Protein AF-A0A7Y8L3P3-F1 (afdb_monomer)

Radius of gyration: 12.84 Å; Cα contacts (8 Å, |Δi|>4): 37; chains: 1; bounding box: 31×35×23 Å

pLDDT: mean 82.42, std 13.2, range [50.09, 96.44]

Secondary structure (DSSP, 8-state):
-PPPPPPP-HHHHHHHHHHHHHT-S-GGGHHHHHHHHHHHHTT-S----S--TTTS-GGG---

Solvent-accessible surface area (backbone atoms only — not comparable to full-atom values): 4203 Å² total; per-residue (Å²): 132,89,81,85,84,84,76,86,48,72,71,25,52,54,46,30,54,50,47,62,72,70,57,82,54,64,79,91,36,54,69,60,45,41,54,49,22,40,35,57,75,67,68,53,93,73,87,89,70,99,72,48,78,71,79,46,65,70,90,78,64,82,127

Mean predicted aligned error: 6.6 Å

Foldseek 3Di:
DDDDDQDDDPQLVVQLVVVVVVCLWDPVCSVVSSVVSSCVVVVPPDDDDPDCPGVDPPVVDDD

Nearest PDB structures (foldseek):
  4j19-assembly1_B  TM=4.275E-01  e=9.480E+00  Homo sapiens

Sequence (63 aa):
MPFLIITENEISADLLEIYDREGFIRERARLDLRHLAVATVNGVDAVVSWNFRDIVNIKTRRA

Structure (mmCIF, N/CA/C/O backbone):
data_AF-A0A7Y8L3P3-F1
#
_entry.id   AF-A0A7Y8L3P3-F1
#
loop_
_atom_site.group_PDB
_atom_site.id
_atom_site.type_symbol
_atom_site.label_atom_id
_atom_site.label_alt_id
_atom_site.label_comp_id
_atom_site.label_asym_id
_atom_site.label_entity_id
_atom_site.label_seq_id
_atom_site.pdbx_PDB_ins_code
_atom_site.Cartn_x
_atom_site.Cartn_y
_atom_site.Cartn_z
_atom_site.occupancy
_atom_site.B_iso_or_equiv
_atom_site.auth_seq_id
_atom_site.auth_comp_id
_atom_site.auth_asym_id
_atom_site.auth_atom_id
_atom_site.pdbx_PDB_model_num
ATOM 1 N N . MET A 1 1 ? 9.940 -23.042 -3.936 1.00 69.00 1 MET A N 1
ATOM 2 C CA . MET A 1 1 ? 9.129 -21.930 -4.471 1.00 69.00 1 MET A CA 1
ATOM 3 C C . MET A 1 1 ? 9.935 -20.653 -4.302 1.00 69.00 1 MET A C 1
ATOM 5 O O . MET A 1 1 ? 10.269 -20.354 -3.160 1.00 69.00 1 MET A O 1
ATOM 9 N N . PRO A 1 2 ? 10.331 -19.957 -5.377 1.00 87.94 2 PRO A N 1
ATOM 10 C CA . PRO A 1 2 ? 10.910 -18.626 -5.238 1.00 87.94 2 PRO A CA 1
ATOM 11 C C . PRO A 1 2 ? 9.831 -17.658 -4.741 1.00 87.94 2 PRO A C 1
ATOM 13 O O . PRO A 1 2 ? 8.678 -17.740 -5.161 1.00 87.94 2 PRO A O 1
ATOM 16 N N . PHE A 1 3 ? 10.197 -16.770 -3.825 1.00 87.50 3 PHE A N 1
ATOM 17 C CA . PHE A 1 3 ? 9.349 -15.661 -3.405 1.00 87.50 3 PHE A CA 1
ATOM 18 C C . PHE A 1 3 ? 9.640 -14.456 -4.303 1.00 87.50 3 PHE A C 1
ATOM 20 O O . PHE A 1 3 ? 10.800 -14.155 -4.590 1.00 87.50 3 PHE A O 1
ATOM 27 N N . LEU A 1 4 ? 8.590 -13.771 -4.754 1.00 90.56 4 LEU A N 1
ATOM 28 C CA . LEU A 1 4 ? 8.726 -12.484 -5.426 1.00 90.56 4 LEU A CA 1
ATOM 29 C C . LEU A 1 4 ? 8.793 -11.394 -4.355 1.00 90.56 4 LEU A C 1
ATOM 31 O O . LEU A 1 4 ? 7.856 -11.238 -3.574 1.00 90.56 4 LEU A O 1
ATOM 35 N N . ILE A 1 5 ? 9.899 -10.653 -4.315 1.00 91.94 5 ILE A N 1
ATOM 36 C CA . ILE A 1 5 ? 10.001 -9.446 -3.494 1.00 91.94 5 ILE A CA 1
ATOM 37 C C . ILE A 1 5 ? 9.544 -8.273 -4.348 1.00 91.94 5 ILE A C 1
ATOM 39 O O . ILE A 1 5 ? 10.117 -8.011 -5.403 1.00 91.94 5 ILE A O 1
ATOM 43 N N . ILE A 1 6 ? 8.532 -7.566 -3.863 1.00 92.62 6 ILE A N 1
ATOM 44 C CA . ILE A 1 6 ? 8.060 -6.319 -4.455 1.00 92.62 6 ILE A CA 1
ATOM 45 C C . ILE A 1 6 ? 8.605 -5.178 -3.600 1.00 92.62 6 ILE A C 1
ATOM 47 O O . ILE A 1 6 ? 8.427 -5.170 -2.381 1.00 92.62 6 ILE A O 1
ATOM 51 N N . THR A 1 7 ? 9.283 -4.228 -4.236 1.00 92.88 7 THR A N 1
ATOM 52 C CA . THR A 1 7 ? 9.734 -2.991 -3.595 1.00 92.88 7 THR A CA 1
ATOM 53 C C . THR A 1 7 ? 8.773 -1.857 -3.913 1.00 92.88 7 THR A C 1
ATOM 55 O O . THR A 1 7 ? 8.054 -1.894 -4.910 1.00 92.88 7 THR A O 1
ATOM 58 N N . GLU A 1 8 ? 8.777 -0.825 -3.076 1.00 93.00 8 GLU A N 1
ATOM 59 C C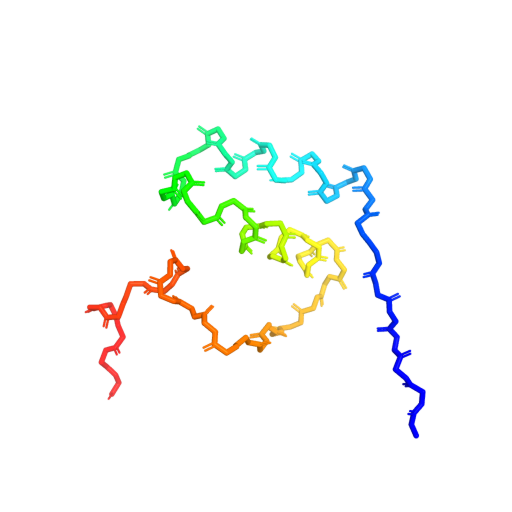A . GLU A 1 8 ? 8.085 0.417 -3.403 1.00 93.00 8 GLU A CA 1
ATOM 60 C C . GLU A 1 8 ? 8.667 1.049 -4.681 1.00 93.00 8 GLU A C 1
ATOM 62 O O . GLU A 1 8 ? 9.871 0.972 -4.939 1.00 93.00 8 GLU A O 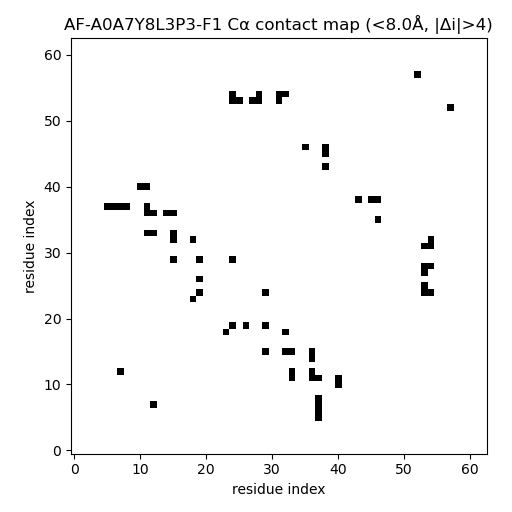1
ATOM 67 N N . ASN A 1 9 ? 7.791 1.674 -5.463 1.00 94.50 9 ASN A N 1
ATOM 68 C CA . ASN A 1 9 ? 8.114 2.529 -6.598 1.00 94.50 9 ASN A CA 1
ATOM 69 C C . ASN A 1 9 ? 7.374 3.879 -6.500 1.00 94.50 9 ASN A C 1
ATOM 71 O O . ASN A 1 9 ? 6.531 4.077 -5.621 1.00 94.50 9 ASN A O 1
ATOM 75 N N . GLU A 1 10 ? 7.663 4.790 -7.430 1.00 96.25 10 GLU A N 1
ATOM 76 C CA . GLU A 1 10 ? 7.053 6.129 -7.477 1.00 96.25 10 GLU A CA 1
ATOM 77 C C . GLU A 1 10 ? 5.520 6.074 -7.524 1.00 96.25 10 GLU A C 1
ATOM 79 O O . GLU A 1 10 ? 4.862 6.773 -6.766 1.00 96.25 10 GLU A O 1
ATOM 84 N N . ILE A 1 11 ? 4.939 5.151 -8.299 1.00 96.44 11 ILE A N 1
ATOM 85 C CA . ILE A 1 11 ? 3.479 5.000 -8.419 1.00 96.44 11 ILE A CA 1
ATOM 86 C C . ILE A 1 11 ? 2.845 4.642 -7.065 1.00 96.44 11 ILE A C 1
ATOM 88 O O . ILE A 1 11 ? 1.803 5.177 -6.689 1.00 96.44 11 ILE A O 1
ATOM 92 N N . SER A 1 12 ? 3.468 3.733 -6.309 1.00 95.56 12 SER A N 1
ATOM 93 C CA . SER A 1 12 ? 2.994 3.373 -4.969 1.00 95.56 12 SER A CA 1
ATOM 94 C C . SER A 1 12 ? 3.217 4.481 -3.936 1.00 95.56 12 SER A C 1
ATOM 96 O O . SER A 1 12 ? 2.414 4.596 -3.012 1.00 95.56 12 SER A O 1
A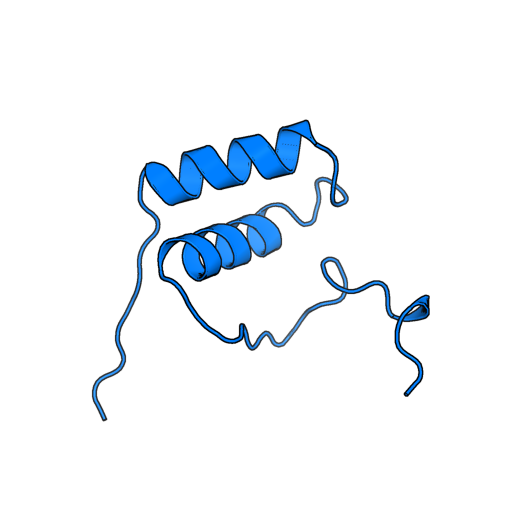TOM 98 N N . ALA A 1 13 ? 4.252 5.309 -4.102 1.00 94.56 13 ALA A N 1
ATOM 99 C CA . ALA A 1 13 ? 4.482 6.474 -3.252 1.00 94.56 13 ALA A CA 1
ATOM 100 C C . ALA A 1 13 ? 3.437 7.572 -3.520 1.00 94.56 13 ALA A C 1
ATOM 102 O O . ALA A 1 13 ? 2.839 8.084 -2.579 1.00 94.56 13 ALA A O 1
ATOM 103 N N . ASP A 1 14 ? 3.128 7.850 -4.787 1.00 96.12 14 ASP A N 1
ATOM 104 C CA . ASP A 1 14 ? 2.074 8.794 -5.173 1.00 96.12 14 ASP A CA 1
ATOM 105 C C . ASP A 1 14 ? 0.702 8.344 -4.655 1.00 96.12 14 ASP A C 1
ATOM 107 O O . ASP A 1 14 ? -0.080 9.147 -4.143 1.00 96.12 14 ASP A O 1
ATOM 111 N N . LEU A 1 15 ? 0.413 7.041 -4.731 1.00 94.25 15 LEU A N 1
ATOM 112 C CA . LEU A 1 15 ? -0.823 6.478 -4.190 1.00 94.25 15 LEU A CA 1
ATOM 113 C C . LEU A 1 15 ? -0.902 6.611 -2.660 1.00 94.25 15 LEU A C 1
ATOM 115 O O . LEU A 1 15 ? -1.982 6.866 -2.126 1.00 94.25 15 LEU A O 1
ATOM 119 N N . LEU A 1 16 ? 0.224 6.484 -1.954 1.00 92.50 16 LEU A N 1
ATOM 120 C CA . LEU A 1 16 ? 0.286 6.722 -0.511 1.00 92.50 16 LEU A CA 1
ATOM 121 C C . LEU A 1 16 ? -0.034 8.182 -0.161 1.00 92.50 16 LEU A C 1
ATOM 123 O O . LEU A 1 16 ? -0.806 8.420 0.764 1.00 92.50 16 LEU A O 1
ATOM 127 N N . GLU A 1 17 ? 0.482 9.148 -0.921 1.00 92.56 17 GLU A N 1
ATOM 128 C CA . GLU A 1 17 ? 0.169 10.570 -0.714 1.00 92.56 17 GLU A CA 1
ATOM 129 C C . GLU A 1 17 ? -1.319 10.876 -0.952 1.00 92.56 17 GLU A C 1
ATOM 131 O O . GLU A 1 17 ? -1.917 11.702 -0.258 1.00 92.56 17 GLU A O 1
ATOM 136 N N . ILE A 1 18 ? -1.956 10.175 -1.898 1.00 92.31 18 ILE A N 1
ATOM 137 C CA . ILE A 1 18 ? -3.411 10.245 -2.075 1.00 92.31 18 ILE A CA 1
ATOM 138 C C . ILE A 1 18 ? -4.119 9.717 -0.820 1.00 92.31 18 ILE A C 1
ATOM 140 O O . ILE A 1 18 ? -5.023 10.381 -0.319 1.00 92.31 18 ILE A O 1
ATOM 144 N N . TYR A 1 19 ? -3.707 8.567 -0.279 1.00 88.44 19 TYR A N 1
ATOM 145 C CA . TYR A 1 19 ? -4.306 8.021 0.945 1.00 88.44 19 TYR A CA 1
ATOM 146 C C . TYR A 1 19 ? -4.157 8.953 2.152 1.00 88.44 19 TYR A C 1
ATOM 148 O O . TYR A 1 19 ? -5.121 9.117 2.906 1.00 88.44 19 TYR A O 1
ATOM 156 N N . ASP A 1 20 ? -2.989 9.579 2.307 1.00 86.44 20 ASP A N 1
ATOM 157 C CA . ASP A 1 20 ? -2.713 10.527 3.388 1.00 86.44 20 ASP A CA 1
ATOM 158 C C . ASP A 1 20 ? -3.592 11.783 3.267 1.00 86.44 20 ASP A C 1
ATOM 160 O O . ASP A 1 20 ? -4.178 12.227 4.258 1.00 86.44 20 ASP A O 1
ATOM 164 N N . ARG A 1 21 ? -3.764 12.325 2.052 1.00 88.06 21 ARG A N 1
ATOM 165 C CA . ARG A 1 21 ? -4.607 13.509 1.813 1.00 88.06 21 ARG A CA 1
ATOM 166 C C . ARG A 1 21 ? -6.084 13.263 2.117 1.00 88.06 21 ARG A C 1
ATOM 168 O O . ARG A 1 21 ? -6.754 14.149 2.640 1.00 88.06 21 ARG A O 1
ATOM 175 N N . GLU A 1 22 ? -6.595 12.087 1.775 1.00 84.88 22 GLU A N 1
ATOM 176 C CA . GLU A 1 22 ? -8.013 11.750 1.947 1.00 84.88 22 GLU A CA 1
ATOM 177 C C . GLU A 1 22 ? -8.367 11.375 3.402 1.00 84.88 22 GLU A C 1
ATOM 179 O O . GLU A 1 22 ? -9.541 11.216 3.740 1.00 84.88 22 GLU A O 1
ATOM 184 N N . GLY A 1 23 ? -7.374 11.249 4.293 1.00 74.31 23 GLY A N 1
ATOM 185 C CA . GLY A 1 23 ? -7.599 11.035 5.726 1.00 74.31 23 GLY A CA 1
ATOM 186 C C . GLY A 1 23 ? -8.221 9.677 6.068 1.00 74.31 23 GLY A C 1
ATOM 187 O O . GLY A 1 23 ? -8.880 9.546 7.102 1.00 74.31 23 GLY A O 1
ATOM 188 N N . PHE A 1 24 ? -8.026 8.660 5.216 1.00 66.00 24 PHE A N 1
ATOM 189 C CA . PHE A 1 24 ? -8.653 7.340 5.371 1.00 66.00 24 PHE A CA 1
ATOM 190 C C . PHE A 1 24 ? -8.302 6.649 6.699 1.00 66.00 24 PHE A C 1
ATOM 192 O O . PHE A 1 24 ? -9.108 5.858 7.195 1.00 66.00 24 PHE A O 1
ATOM 199 N N . ILE A 1 25 ? -7.128 6.928 7.287 1.00 65.12 25 ILE A N 1
ATOM 200 C CA . ILE A 1 25 ? -6.658 6.304 8.533 1.00 65.12 25 ILE A CA 1
ATOM 201 C C . ILE A 1 25 ? -5.854 7.305 9.388 1.00 65.12 25 ILE A C 1
ATOM 203 O O . ILE A 1 25 ? -5.309 8.288 8.899 1.00 65.12 25 ILE A O 1
ATOM 207 N N . ARG A 1 26 ? -5.779 7.049 10.702 1.00 66.69 26 ARG A N 1
ATOM 208 C CA . ARG A 1 26 ? -4.887 7.731 11.658 1.00 66.69 26 ARG A CA 1
ATOM 209 C C . ARG A 1 26 ? -3.440 7.763 11.142 1.00 66.69 26 ARG A C 1
ATOM 211 O O . ARG A 1 26 ? -2.935 6.722 10.741 1.00 66.69 26 ARG A O 1
ATOM 218 N N . GLU A 1 27 ? -2.734 8.886 11.313 1.00 65.62 27 GLU A N 1
ATOM 219 C CA . GLU A 1 27 ? -1.318 9.083 10.912 1.00 65.62 27 GLU A CA 1
ATOM 220 C C . GLU A 1 27 ? -0.368 7.939 11.322 1.00 65.62 27 GLU A C 1
ATOM 222 O O . GLU A 1 27 ? 0.597 7.627 10.628 1.00 65.62 27 GLU A O 1
ATOM 227 N N . ARG A 1 28 ? -0.656 7.262 12.443 1.00 72.44 28 ARG A N 1
ATOM 228 C CA . ARG A 1 28 ? 0.142 6.125 12.941 1.00 72.44 28 ARG A CA 1
ATOM 229 C C . ARG A 1 28 ? 0.128 4.904 12.013 1.00 72.44 28 ARG A C 1
ATOM 231 O O . ARG A 1 28 ? 0.984 4.041 12.164 1.00 72.44 28 ARG A O 1
ATOM 238 N N . ALA A 1 29 ? -0.803 4.842 11.064 1.00 78.31 29 ALA A N 1
ATOM 239 C CA . ALA A 1 29 ? -0.995 3.729 10.139 1.00 78.31 29 ALA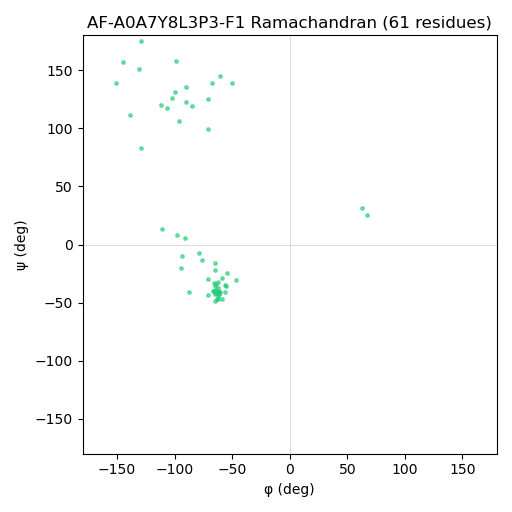 A CA 1
ATOM 240 C C . ALA A 1 29 ? -0.346 3.942 8.763 1.00 78.31 29 ALA A C 1
ATOM 242 O O . ALA A 1 29 ? -0.574 3.154 7.848 1.00 78.31 29 ALA A O 1
ATOM 243 N N . ARG A 1 30 ? 0.459 4.996 8.576 1.00 85.50 30 ARG A N 1
ATOM 244 C CA . ARG A 1 30 ? 1.052 5.313 7.266 1.00 85.50 30 ARG A CA 1
ATOM 245 C C . ARG A 1 30 ? 1.869 4.158 6.671 1.00 85.50 30 ARG A C 1
ATOM 247 O O . ARG A 1 30 ? 1.859 3.947 5.464 1.00 85.50 30 ARG A O 1
ATOM 254 N N . LEU A 1 31 ? 2.558 3.375 7.506 1.00 86.62 31 LEU A N 1
ATOM 255 C CA . LEU A 1 31 ? 3.293 2.183 7.056 1.00 86.62 31 LEU A CA 1
ATOM 256 C C . LEU A 1 31 ? 2.361 1.091 6.515 1.00 86.62 31 LEU A C 1
ATOM 258 O O . LEU A 1 31 ? 2.652 0.477 5.492 1.00 86.62 31 LEU A O 1
ATOM 262 N N . ASP A 1 32 ? 1.222 0.885 7.167 1.00 86.19 32 ASP A N 1
ATOM 263 C CA . ASP A 1 32 ? 0.209 -0.066 6.723 1.00 86.19 32 ASP A CA 1
ATOM 264 C C . ASP A 1 32 ? -0.433 0.382 5.398 1.00 86.19 32 ASP A C 1
ATOM 266 O O . ASP A 1 32 ? -0.614 -0.423 4.480 1.00 86.19 32 ASP A O 1
ATOM 270 N N . LEU A 1 33 ? -0.692 1.687 5.251 1.00 88.31 33 LEU A N 1
ATOM 271 C CA . LEU A 1 33 ? -1.142 2.289 3.992 1.00 88.31 33 LEU A CA 1
ATOM 272 C C . LEU A 1 33 ? -0.106 2.139 2.874 1.00 88.31 33 LEU A C 1
ATOM 274 O O . LEU A 1 33 ? -0.477 1.871 1.733 1.00 88.31 33 LEU A O 1
ATOM 278 N N . ARG A 1 34 ? 1.188 2.240 3.193 1.00 90.81 34 ARG A N 1
ATOM 279 C CA . ARG A 1 34 ? 2.279 2.013 2.235 1.00 90.81 34 ARG A CA 1
ATOM 280 C C . ARG A 1 34 ? 2.267 0.581 1.703 1.00 90.81 34 ARG A C 1
ATOM 282 O O . ARG A 1 34 ? 2.368 0.376 0.496 1.00 90.81 34 ARG A O 1
ATOM 289 N N . HIS A 1 35 ? 2.081 -0.412 2.573 1.00 90.38 35 HIS A N 1
ATOM 290 C CA . HIS A 1 35 ? 1.926 -1.807 2.146 1.00 90.38 35 HIS A CA 1
ATOM 291 C C . HIS A 1 35 ? 0.691 -2.007 1.265 1.00 90.38 35 HIS A C 1
ATOM 293 O O . HIS A 1 35 ? 0.766 -2.710 0.256 1.00 90.38 35 H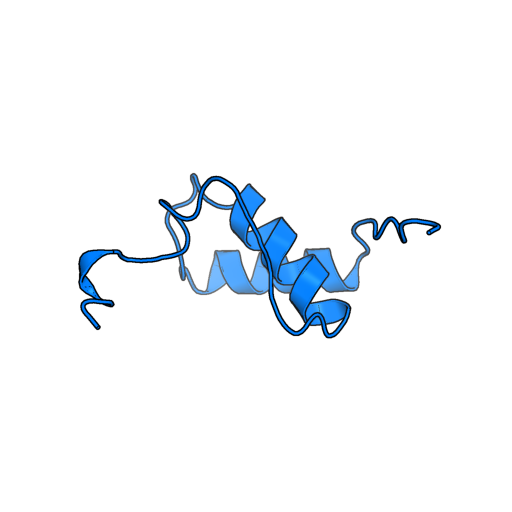IS A O 1
ATOM 299 N N . LEU A 1 36 ? -0.424 -1.355 1.604 1.00 90.50 36 LEU A N 1
ATOM 300 C CA . LEU A 1 36 ? -1.638 -1.404 0.795 1.00 90.50 36 LEU A CA 1
ATOM 301 C C . LEU A 1 36 ? -1.446 -0.733 -0.572 1.00 90.50 36 LEU A C 1
ATOM 303 O O . LEU A 1 36 ? -1.918 -1.268 -1.572 1.00 90.50 36 LEU A O 1
ATOM 307 N N . ALA A 1 37 ? -0.730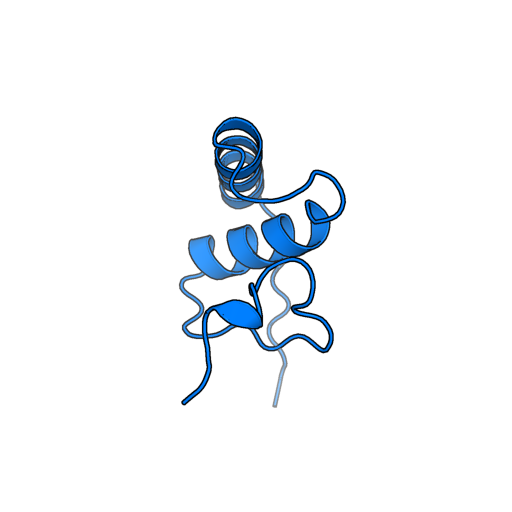 0.391 -0.643 1.00 93.25 37 ALA A N 1
ATOM 308 C CA . ALA A 1 37 ? -0.424 1.076 -1.896 1.00 93.25 37 ALA A CA 1
ATOM 309 C C . ALA A 1 37 ? 0.423 0.193 -2.822 1.00 93.25 37 ALA A C 1
ATOM 311 O O . ALA A 1 37 ? 0.066 -0.003 -3.983 1.00 93.25 37 ALA A O 1
ATOM 312 N N . VAL A 1 38 ? 1.483 -0.426 -2.288 1.00 95.00 38 VAL A N 1
ATOM 313 C CA . VAL A 1 38 ? 2.305 -1.393 -3.034 1.00 95.00 38 VAL 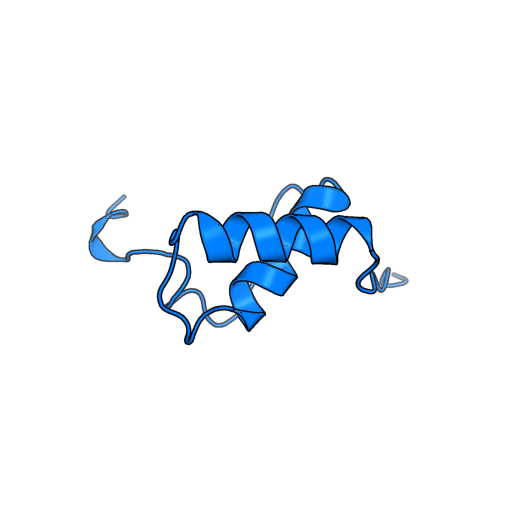A CA 1
ATOM 314 C C . VAL A 1 38 ? 1.457 -2.568 -3.525 1.00 95.00 38 VAL A C 1
ATOM 316 O O . VAL A 1 38 ? 1.528 -2.918 -4.702 1.00 95.00 38 VAL A O 1
ATOM 319 N N . ALA A 1 39 ? 0.619 -3.150 -2.664 1.00 93.50 39 ALA A N 1
ATOM 320 C CA . ALA A 1 39 ? -0.265 -4.252 -3.039 1.00 93.50 39 ALA A CA 1
ATOM 321 C C . ALA A 1 39 ? -1.264 -3.852 -4.140 1.00 93.50 39 ALA A C 1
ATOM 323 O O . ALA A 1 39 ? -1.450 -4.596 -5.101 1.00 93.50 39 ALA A O 1
ATOM 324 N N . THR A 1 40 ? -1.846 -2.655 -4.035 1.00 93.94 40 THR A N 1
ATOM 325 C CA . THR A 1 40 ? -2.830 -2.120 -4.991 1.00 93.94 40 THR A CA 1
ATOM 326 C C . THR A 1 40 ? -2.205 -1.904 -6.366 1.00 93.94 40 THR A C 1
ATOM 328 O O . THR A 1 40 ? -2.741 -2.378 -7.364 1.00 93.94 40 THR A O 1
ATOM 331 N N . VAL A 1 41 ? -1.041 -1.247 -6.428 1.00 96.44 41 VAL A N 1
ATOM 332 C CA . VAL A 1 41 ? -0.323 -0.983 -7.689 1.00 96.44 41 VAL A CA 1
ATOM 333 C C . VAL A 1 41 ? 0.096 -2.278 -8.386 1.00 96.44 41 VAL A C 1
ATOM 335 O O . VAL A 1 41 ? 0.115 -2.340 -9.611 1.00 96.44 41 VAL A O 1
ATOM 338 N N . ASN A 1 42 ? 0.399 -3.324 -7.616 1.00 95.31 42 ASN A N 1
ATOM 339 C CA . ASN A 1 42 ? 0.801 -4.623 -8.151 1.00 95.31 42 ASN A CA 1
ATOM 340 C C . ASN A 1 42 ? -0.379 -5.585 -8.378 1.00 95.31 42 ASN A C 1
ATOM 342 O O . ASN A 1 42 ? -0.147 -6.741 -8.723 1.00 95.31 42 ASN A O 1
ATOM 346 N N . GLY A 1 43 ? -1.627 -5.138 -8.189 1.00 93.88 43 GLY A N 1
ATOM 347 C CA . GLY A 1 43 ? -2.817 -5.959 -8.431 1.00 93.88 43 GLY A CA 1
ATOM 348 C C . GLY A 1 43 ? -2.907 -7.194 -7.532 1.00 93.88 43 GLY A C 1
ATOM 349 O O . GLY A 1 43 ? -3.401 -8.230 -7.963 1.00 93.88 43 GLY A O 1
ATOM 350 N N . VAL A 1 44 ? -2.391 -7.112 -6.304 1.00 93.06 44 VAL A N 1
ATOM 351 C CA . VAL A 1 44 ? -2.438 -8.218 -5.343 1.00 93.06 44 VAL A CA 1
ATOM 352 C C . VAL A 1 44 ? -3.873 -8.405 -4.845 1.00 93.06 44 VAL A C 1
ATOM 354 O O . VAL A 1 44 ? -4.463 -7.476 -4.297 1.00 93.06 44 VAL A O 1
ATOM 357 N N . ASP A 1 45 ? -4.413 -9.622 -4.965 1.00 90.88 45 ASP A N 1
ATOM 358 C CA . ASP A 1 45 ? -5.802 -9.929 -4.585 1.00 90.88 45 ASP A CA 1
ATOM 359 C C . ASP A 1 45 ? -6.068 -9.805 -3.075 1.00 90.88 45 ASP A C 1
ATOM 361 O O . ASP A 1 45 ? -7.172 -9.463 -2.646 1.00 90.88 45 ASP A O 1
ATOM 365 N N . ALA A 1 46 ? -5.064 -10.116 -2.248 1.00 88.06 46 ALA A N 1
ATOM 366 C CA . ALA A 1 46 ? -5.179 -10.089 -0.795 1.00 88.06 46 ALA A CA 1
ATOM 367 C C . ALA A 1 46 ? -3.842 -9.787 -0.107 1.00 88.06 46 ALA A C 1
ATOM 369 O O . ALA A 1 46 ? -2.801 -10.347 -0.448 1.00 88.06 46 ALA A O 1
ATOM 370 N N . VAL A 1 47 ? -3.892 -8.956 0.935 1.00 87.62 47 VAL A N 1
ATOM 371 C CA . VAL A 1 47 ? -2.766 -8.705 1.843 1.00 87.62 47 VAL A CA 1
ATOM 372 C C . VAL A 1 47 ? -2.969 -9.537 3.102 1.00 87.62 47 VAL A C 1
ATOM 374 O O . VAL A 1 47 ? -4.044 -9.511 3.698 1.00 87.62 47 VAL A O 1
ATOM 377 N N . VAL A 1 48 ? -1.931 -10.253 3.531 1.00 86.12 48 VAL A N 1
ATOM 378 C CA . VAL A 1 48 ? -1.910 -10.968 4.812 1.00 86.12 48 VAL A CA 1
ATOM 379 C C . VAL A 1 48 ? -0.905 -10.274 5.720 1.00 86.12 48 VAL A C 1
ATOM 381 O O . VAL A 1 48 ? 0.274 -10.182 5.393 1.00 86.12 48 VAL A O 1
ATOM 384 N N . SER A 1 49 ? -1.379 -9.776 6.859 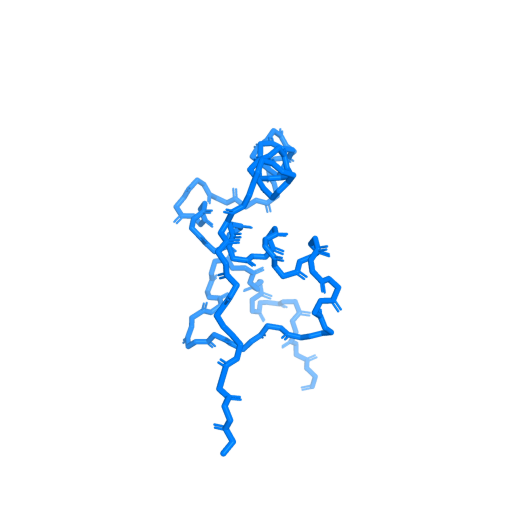1.00 82.50 49 SER A N 1
ATOM 385 C CA . SER A 1 49 ? -0.565 -9.121 7.880 1.00 82.50 49 SER A CA 1
ATOM 386 C C . SER A 1 49 ? -0.885 -9.700 9.251 1.00 82.50 49 SER A C 1
ATOM 388 O O . SER A 1 49 ? -2.009 -10.122 9.526 1.00 82.50 49 SER A O 1
ATOM 390 N N . TRP A 1 50 ? 0.108 -9.677 10.132 1.00 80.38 50 TRP A N 1
ATOM 391 C CA . TRP A 1 50 ? -0.049 -10.029 11.540 1.00 80.38 50 TRP A CA 1
ATOM 392 C C . TRP A 1 50 ? -0.731 -8.918 12.353 1.00 80.38 50 TRP A C 1
ATOM 394 O O . TRP A 1 50 ? -1.157 -9.160 13.481 1.00 80.38 50 TRP A O 1
ATOM 404 N N . ASN A 1 51 ? -0.854 -7.707 11.794 1.00 72.25 51 ASN A N 1
ATOM 405 C CA . ASN A 1 51 ? -1.511 -6.575 12.435 1.00 72.25 51 ASN A CA 1
ATOM 406 C C . ASN A 1 51 ? -2.375 -5.796 11.432 1.00 72.25 51 ASN A C 1
ATOM 408 O O . ASN A 1 51 ? -1.857 -5.118 10.554 1.00 72.25 51 ASN A O 1
ATOM 412 N N . PHE A 1 52 ? -3.696 -5.863 11.606 1.00 73.62 52 PHE A N 1
ATOM 413 C CA . PHE A 1 52 ? -4.673 -5.034 10.886 1.00 73.62 52 PHE A CA 1
ATOM 414 C C . PHE A 1 52 ? -5.364 -4.024 11.803 1.00 73.62 52 PHE A C 1
ATOM 416 O O . PHE A 1 52 ? -6.389 -3.465 11.426 1.00 73.62 52 PHE A O 1
ATOM 423 N N . ARG A 1 53 ? -4.858 -3.809 13.024 1.00 71.31 53 ARG A N 1
ATOM 424 C CA . ARG A 1 53 ? -5.538 -2.983 14.032 1.00 71.31 53 ARG A CA 1
ATOM 425 C C . ARG A 1 53 ? -5.853 -1.579 13.524 1.00 71.31 53 ARG A C 1
ATOM 427 O O . ARG A 1 53 ? -6.889 -1.031 13.891 1.00 71.31 53 ARG A O 1
ATOM 434 N N . ASP A 1 54 ? -4.966 -1.032 12.703 1.00 72.00 54 ASP A N 1
ATOM 435 C CA . ASP A 1 54 ? -5.094 0.320 12.183 1.00 72.00 54 ASP A CA 1
ATOM 436 C C . ASP A 1 54 ? -5.767 0.369 10.796 1.00 72.00 54 ASP A C 1
ATOM 438 O O . ASP A 1 54 ? 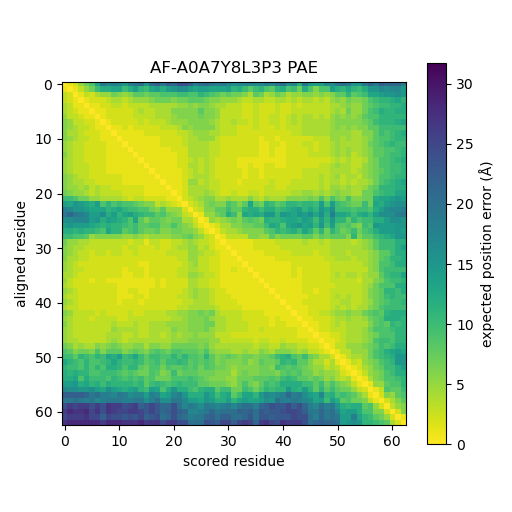-6.362 1.387 10.465 1.00 72.00 54 ASP A O 1
ATOM 442 N N . ILE A 1 55 ? -5.787 -0.739 10.036 1.00 70.25 55 ILE A N 1
ATOM 443 C CA . ILE A 1 55 ? -6.470 -0.844 8.726 1.00 70.25 55 ILE A CA 1
ATOM 444 C C . ILE A 1 55 ? -7.943 -1.259 8.855 1.00 70.25 55 ILE A C 1
ATOM 446 O O . ILE A 1 55 ? -8.811 -0.762 8.141 1.00 70.25 55 ILE A O 1
ATOM 450 N N . VAL A 1 56 ? -8.249 -2.204 9.743 1.00 67.75 56 VAL A N 1
ATOM 451 C CA . VAL A 1 56 ? -9.579 -2.805 9.873 1.00 67.75 56 VAL A CA 1
ATOM 452 C C . VAL A 1 56 ? -10.245 -2.286 11.138 1.00 67.75 56 VAL A C 1
ATOM 454 O O . VAL A 1 56 ? -9.828 -2.584 12.257 1.00 67.75 56 VAL A O 1
ATOM 457 N N . ASN A 1 57 ? -11.364 -1.579 10.977 1.00 60.56 57 ASN A N 1
ATOM 458 C CA . ASN A 1 57 ? -12.244 -1.304 12.103 1.00 60.56 57 ASN A CA 1
ATOM 459 C C . ASN A 1 57 ? -12.941 -2.610 12.516 1.00 60.56 57 ASN A C 1
ATOM 461 O O . ASN A 1 57 ? -13.924 -3.028 11.906 1.00 60.56 57 ASN A O 1
ATOM 465 N N . ILE A 1 58 ? -12.431 -3.261 13.565 1.00 55.47 58 ILE A N 1
ATOM 466 C CA . ILE A 1 58 ? -12.972 -4.520 14.111 1.00 55.47 58 ILE A CA 1
ATOM 467 C C . ILE A 1 58 ? -14.470 -4.403 14.457 1.00 55.47 58 ILE A C 1
ATOM 469 O O . ILE A 1 58 ? -15.187 -5.400 14.411 1.00 55.47 58 ILE A O 1
ATOM 473 N N . LYS A 1 59 ? -14.989 -3.193 14.726 1.00 59.38 59 LYS A N 1
ATOM 474 C CA . LYS A 1 59 ? -16.431 -2.984 14.949 1.00 59.38 59 LYS A CA 1
ATOM 475 C C . LYS A 1 59 ? -17.287 -3.263 13.706 1.00 59.38 59 LYS A C 1
ATOM 477 O O . LYS A 1 59 ? -18.476 -3.524 13.854 1.00 59.38 59 LYS A O 1
ATOM 482 N N . THR A 1 60 ? -16.703 -3.218 12.510 1.00 57.19 60 THR A N 1
ATOM 483 C CA . THR A 1 60 ? -17.411 -3.290 11.222 1.00 57.19 60 THR A CA 1
ATOM 484 C C . THR A 1 60 ? -17.508 -4.715 10.661 1.00 57.19 60 THR A C 1
ATOM 486 O O . THR A 1 60 ? -18.262 -4.941 9.722 1.00 57.19 60 THR A O 1
ATOM 489 N N . ARG A 1 61 ? -16.809 -5.710 11.230 1.00 53.75 61 ARG A N 1
ATOM 490 C CA . ARG A 1 61 ? -16.899 -7.111 10.775 1.00 53.75 61 ARG A CA 1
ATOM 491 C C . ARG A 1 61 ? -17.177 -8.070 11.932 1.00 53.75 61 ARG A C 1
ATOM 493 O O . ARG A 1 61 ? -16.272 -8.707 12.459 1.00 53.75 61 ARG A O 1
ATOM 500 N N . ARG A 1 62 ? -18.456 -8.184 12.297 1.00 50.09 62 ARG A N 1
ATOM 501 C CA . ARG A 1 62 ? -19.015 -9.428 12.841 1.00 50.09 62 ARG A CA 1
ATOM 502 C C . ARG A 1 62 ? -19.660 -10.160 11.667 1.00 50.09 62 ARG A C 1
ATOM 504 O O . ARG A 1 62 ? -20.674 -9.686 11.161 1.00 50.09 62 ARG A O 1
ATOM 511 N N . ALA A 1 63 ? -19.012 -11.222 11.204 1.00 53.75 63 ALA A N 1
ATOM 512 C CA . ALA A 1 63 ? -19.657 -12.269 10.419 1.00 53.75 63 ALA A CA 1
ATOM 513 C C . ALA A 1 63 ? -20.121 -13.360 11.388 1.00 53.75 63 ALA A C 1
ATOM 515 O O . ALA A 1 63 ? -19.401 -13.560 12.397 1.00 53.75 63 ALA A O 1
#